Protein AF-A0A316LTL0-F1 (afdb_monomer_lite)

Sequence (83 aa):
MPVIKDTRYTQLQEKPWGELLLLAYAEGYAPTAYLCTGIYPDTQTYGPVIRLQPQKSDEIHYTTEEPDSYWLRSLIEKYMPEF

Radius of gyration: 18.65 Å; chains: 1; bounding box: 38×32×52 Å

pLDDT: mean 77.05, std 9.71, range [46.72, 92.38]

Structure (mmCIF, N/CA/C/O backbone):
data_AF-A0A316LTL0-F1
#
_entry.id   AF-A0A316LTL0-F1
#
loop_
_atom_site.group_PDB
_atom_site.id
_atom_site.type_symb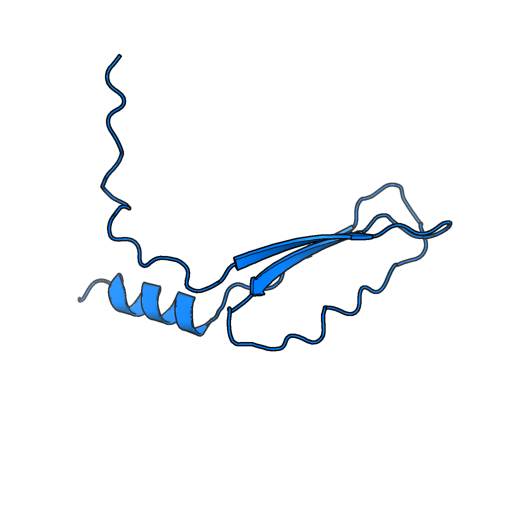ol
_atom_site.label_atom_id
_atom_site.label_alt_id
_atom_site.label_comp_id
_atom_site.label_asym_id
_atom_site.label_entity_id
_atom_site.label_seq_id
_atom_site.pdbx_PDB_ins_code
_atom_site.Cartn_x
_atom_site.Cartn_y
_atom_site.Cartn_z
_atom_site.occupancy
_atom_site.B_iso_or_equiv
_atom_site.auth_seq_id
_atom_site.auth_comp_id
_atom_site.auth_asym_id
_atom_site.auth_atom_id
_atom_site.pdbx_PDB_model_num
ATOM 1 N N . MET A 1 1 ? -17.125 -1.378 -33.476 1.00 46.72 1 MET A N 1
ATOM 2 C CA . MET A 1 1 ? -16.018 -0.405 -33.609 1.00 46.72 1 MET A CA 1
ATOM 3 C C . MET A 1 1 ? -14.717 -1.111 -33.272 1.00 46.72 1 MET A C 1
ATOM 5 O O . MET A 1 1 ? -14.744 -1.898 -32.332 1.00 46.72 1 MET A O 1
ATOM 9 N N . PRO A 1 2 ? -13.621 -0.906 -34.020 1.00 69.25 2 PRO A N 1
ATOM 10 C CA . PRO A 1 2 ? -12.341 -1.502 -33.656 1.00 69.25 2 PRO A CA 1
ATOM 11 C C . PRO A 1 2 ? -11.823 -0.856 -32.364 1.00 69.25 2 PRO A C 1
ATOM 13 O O . PRO A 1 2 ? -11.816 0.367 -32.236 1.00 69.25 2 PRO A O 1
ATOM 16 N N . VAL A 1 3 ? -11.410 -1.681 -31.402 1.00 64.75 3 VAL A N 1
ATOM 17 C CA . VAL A 1 3 ? -10.713 -1.217 -30.198 1.00 64.75 3 VAL A CA 1
ATOM 18 C C . VAL A 1 3 ? -9.260 -0.968 -30.593 1.00 64.75 3 VAL A C 1
ATOM 20 O O . VAL A 1 3 ? -8.493 -1.910 -30.782 1.00 64.75 3 VAL A O 1
ATOM 23 N N . ILE A 1 4 ? -8.893 0.300 -30.774 1.00 74.19 4 ILE A N 1
ATOM 24 C CA . ILE A 1 4 ? -7.504 0.700 -31.012 1.00 74.19 4 ILE A CA 1
ATOM 25 C C . ILE A 1 4 ? -6.810 0.697 -29.650 1.00 74.19 4 ILE A C 1
ATOM 27 O O . ILE A 1 4 ? -7.109 1.530 -28.796 1.00 74.19 4 ILE A O 1
ATOM 31 N N . LYS A 1 5 ? -5.928 -0.279 -29.422 1.00 56.91 5 LYS A N 1
ATOM 32 C CA . LYS A 1 5 ? -5.154 -0.374 -28.182 1.00 56.91 5 LYS A CA 1
ATOM 33 C C . LYS A 1 5 ? -4.133 0.763 -28.168 1.00 56.91 5 LYS A C 1
ATOM 35 O O . LYS A 1 5 ? -3.322 0.864 -29.083 1.00 56.91 5 LYS A O 1
ATOM 40 N N . ASP A 1 6 ? -4.196 1.621 -27.158 1.00 61.66 6 ASP A N 1
ATOM 41 C CA . ASP A 1 6 ? -3.219 2.689 -26.970 1.00 61.66 6 ASP A CA 1
ATOM 42 C C . ASP A 1 6 ? -1.851 2.080 -26.636 1.00 61.66 6 ASP A C 1
ATOM 44 O O . ASP A 1 6 ? -1.646 1.523 -25.557 1.00 61.66 6 ASP A O 1
ATOM 48 N N . THR A 1 7 ? -0.928 2.134 -27.594 1.00 65.88 7 THR A N 1
ATOM 49 C CA . THR A 1 7 ? 0.412 1.549 -27.471 1.00 65.88 7 THR A CA 1
ATOM 50 C C . THR A 1 7 ? 1.449 2.522 -26.915 1.00 65.88 7 THR A C 1
ATOM 52 O O . THR A 1 7 ? 2.604 2.142 -26.700 1.00 65.88 7 THR A O 1
ATOM 55 N N . ARG A 1 8 ? 1.069 3.772 -26.619 1.00 64.31 8 ARG A N 1
ATOM 56 C CA . ARG A 1 8 ? 2.002 4.771 -26.066 1.00 64.31 8 ARG A CA 1
ATOM 57 C C . ARG A 1 8 ? 2.601 4.325 -24.733 1.00 64.31 8 ARG A C 1
ATOM 59 O O . ARG A 1 8 ? 3.714 4.707 -24.397 1.00 64.31 8 ARG A O 1
ATOM 66 N N . TYR A 1 9 ? 1.886 3.459 -24.021 1.00 54.66 9 TYR A N 1
ATOM 67 C CA . TYR A 1 9 ? 2.272 2.952 -22.711 1.00 54.66 9 TYR A CA 1
ATOM 68 C C . TYR A 1 9 ? 2.693 1.478 -22.715 1.00 54.66 9 TYR A C 1
ATOM 70 O O . TYR A 1 9 ? 3.069 0.959 -21.671 1.00 54.66 9 TYR A O 1
ATOM 78 N N . THR A 1 10 ? 2.703 0.793 -23.869 1.00 60.19 10 THR A N 1
ATOM 79 C CA . THR A 1 10 ? 3.144 -0.622 -23.941 1.00 60.19 10 THR A CA 1
ATOM 80 C C . THR A 1 10 ? 4.628 -0.825 -23.629 1.00 60.19 10 THR A C 1
ATOM 82 O O . THR A 1 10 ? 5.047 -1.956 -23.427 1.00 60.19 10 THR A O 1
ATOM 85 N N . GLN A 1 11 ? 5.422 0.249 -23.607 1.00 61.34 11 GLN A N 1
ATOM 86 C CA . GLN A 1 11 ? 6.835 0.227 -23.215 1.00 61.34 11 GLN A CA 1
ATOM 87 C C . GLN A 1 11 ? 7.073 0.764 -21.796 1.00 61.34 11 GLN A C 1
ATOM 89 O O . GLN A 1 11 ? 8.234 0.897 -21.386 1.00 61.34 11 GLN A O 1
ATOM 94 N N . LEU A 1 12 ? 6.007 1.116 -21.057 1.00 64.31 12 LEU A N 1
ATOM 95 C CA . LEU A 1 12 ? 6.155 1.420 -19.639 1.00 64.31 12 LEU A CA 1
ATOM 96 C C . LEU A 1 12 ? 6.727 0.187 -18.959 1.00 64.31 12 LEU A C 1
ATOM 98 O O . LEU A 1 12 ? 6.268 -0.933 -19.179 1.00 64.31 12 LEU A O 1
ATOM 102 N N . GLN A 1 13 ? 7.769 0.411 -18.170 1.00 68.94 13 GLN A N 1
ATOM 103 C CA . GLN A 1 13 ? 8.366 -0.651 -17.389 1.00 68.94 13 GLN A CA 1
ATOM 104 C C . GLN A 1 13 ? 7.298 -1.214 -16.458 1.00 68.94 13 GLN A C 1
ATOM 106 O O . GLN A 1 13 ? 6.691 -0.467 -15.687 1.00 68.94 13 GLN A O 1
ATOM 111 N N . GLU A 1 14 ? 7.052 -2.519 -16.574 1.00 74.81 14 GLU A N 1
ATOM 112 C CA . GLU A 1 14 ? 6.093 -3.190 -15.714 1.00 74.81 14 GLU A CA 1
ATOM 113 C C . GLU A 1 14 ? 6.482 -2.977 -14.257 1.00 74.81 14 GLU A C 1
ATOM 115 O O . GLU A 1 14 ? 7.656 -2.915 -13.878 1.00 74.81 14 GLU A O 1
ATOM 120 N N . LYS A 1 15 ? 5.452 -2.816 -13.442 1.00 75.62 15 LYS A N 1
ATOM 121 C CA . LYS A 1 15 ? 5.590 -2.649 -12.013 1.00 75.62 15 LYS A CA 1
ATOM 122 C C . LYS A 1 15 ? 6.088 -3.976 -11.425 1.00 75.62 15 LYS A C 1
ATOM 124 O O . LYS A 1 15 ? 5.368 -4.966 -11.540 1.00 75.62 15 LYS A O 1
ATOM 129 N N . PRO A 1 16 ? 7.274 -4.030 -10.795 1.00 74.31 16 PRO A N 1
ATOM 130 C CA . PRO A 1 16 ? 7.849 -5.287 -10.306 1.00 74.31 16 PRO A CA 1
ATOM 131 C C . PRO A 1 16 ? 7.201 -5.787 -9.002 1.00 74.31 16 PRO A C 1
ATOM 133 O O . PRO A 1 16 ? 7.685 -6.738 -8.396 1.00 74.31 16 PRO A O 1
ATOM 136 N N . TRP A 1 17 ? 6.130 -5.132 -8.554 1.00 77.38 17 TRP A N 1
ATOM 137 C CA . TRP A 1 17 ? 5.449 -5.379 -7.291 1.00 77.38 17 TRP A CA 1
ATOM 138 C C . TRP A 1 17 ? 3.938 -5.539 -7.479 1.00 77.38 17 TRP A C 1
ATOM 140 O O . TRP A 1 17 ? 3.361 -5.076 -8.462 1.00 77.38 17 TRP A O 1
ATOM 150 N N . GLY A 1 18 ? 3.284 -6.187 -6.519 1.00 79.00 18 GLY A N 1
ATOM 151 C CA . GLY A 1 18 ? 1.832 -6.305 -6.404 1.00 79.00 18 GLY A CA 1
ATOM 152 C C . GLY A 1 18 ? 1.223 -5.287 -5.435 1.00 79.00 18 GLY A C 1
ATOM 153 O O . GLY A 1 18 ? 1.927 -4.583 -4.712 1.00 79.00 18 GLY A O 1
ATOM 154 N N . GLU A 1 19 ? -0.104 -5.220 -5.425 1.00 82.94 19 GLU A N 1
ATOM 155 C CA . GLU A 1 19 ? -0.899 -4.389 -4.510 1.00 82.94 19 GLU A CA 1
ATOM 156 C C . GLU A 1 19 ? -1.763 -5.265 -3.609 1.00 82.94 19 GLU A C 1
ATOM 158 O O . GLU A 1 19 ? -2.193 -6.349 -4.014 1.00 82.94 19 GLU A O 1
ATOM 163 N N . LEU A 1 20 ? -2.058 -4.769 -2.408 1.00 82.00 20 LEU A N 1
ATOM 164 C CA . LEU A 1 20 ? -2.964 -5.414 -1.465 1.00 82.00 20 LEU A CA 1
ATOM 165 C C . LEU A 1 20 ? -3.885 -4.380 -0.822 1.00 82.00 20 LEU A C 1
ATOM 167 O O . LEU A 1 20 ? -3.431 -3.375 -0.279 1.00 82.00 20 LEU A O 1
ATOM 171 N N . LEU A 1 21 ? -5.184 -4.676 -0.838 1.00 85.69 21 LEU A N 1
ATOM 172 C CA . LEU A 1 21 ? -6.191 -3.957 -0.068 1.00 85.69 21 LEU A CA 1
ATOM 173 C C . LEU A 1 21 ? -6.558 -4.776 1.171 1.00 85.69 21 LEU A C 1
ATOM 175 O O . LEU A 1 21 ? -7.030 -5.908 1.052 1.00 85.69 21 LEU A O 1
ATOM 179 N N . LEU A 1 22 ? -6.386 -4.184 2.350 1.00 87.00 22 LEU A N 1
ATOM 180 C CA . LEU A 1 22 ? -6.852 -4.737 3.619 1.00 87.00 22 LEU A CA 1
ATOM 181 C C . LEU A 1 22 ? -7.982 -3.871 4.169 1.00 87.00 22 LEU A C 1
ATOM 183 O O . LEU A 1 22 ? -7.851 -2.653 4.259 1.00 87.00 22 LEU A O 1
ATOM 187 N N . LEU A 1 23 ? -9.082 -4.508 4.563 1.00 90.19 23 LEU A N 1
ATOM 188 C CA . LEU A 1 23 ? -10.213 -3.856 5.216 1.00 90.19 23 LEU A CA 1
ATOM 189 C C . LEU A 1 23 ? -10.323 -4.393 6.644 1.00 90.19 23 LEU A C 1
ATOM 191 O O . LEU A 1 23 ? -10.418 -5.606 6.838 1.00 90.19 23 LEU A O 1
ATOM 195 N N . ALA A 1 24 ? -10.291 -3.506 7.636 1.00 88.25 24 ALA A N 1
ATOM 196 C CA . ALA A 1 24 ? -10.284 -3.864 9.050 1.00 88.25 24 ALA A CA 1
ATOM 197 C C . ALA A 1 24 ? -11.461 -3.225 9.799 1.00 88.25 24 ALA A C 1
ATOM 199 O O . ALA A 1 24 ? -11.725 -2.026 9.669 1.00 88.25 24 ALA A O 1
ATOM 200 N N . TYR A 1 25 ? -12.138 -4.044 10.611 1.00 90.12 25 TYR A N 1
ATOM 201 C CA . TYR A 1 25 ? -13.330 -3.673 11.373 1.00 90.12 25 TYR A CA 1
ATOM 202 C C . TYR A 1 25 ? -13.302 -4.314 12.763 1.00 90.12 25 TYR A C 1
ATOM 204 O O . TYR A 1 25 ? -12.957 -5.488 12.902 1.00 90.12 25 TYR A O 1
ATOM 212 N N . ALA A 1 26 ? -13.702 -3.551 13.779 1.00 90.81 26 ALA A N 1
ATOM 213 C CA . ALA A 1 26 ? -13.926 -4.027 15.141 1.00 90.81 26 ALA A CA 1
ATOM 214 C C . ALA A 1 26 ? -14.982 -3.144 15.825 1.00 90.81 26 ALA A C 1
ATOM 216 O O . ALA A 1 26 ? -15.075 -1.952 15.536 1.00 90.81 26 ALA A O 1
ATOM 217 N N . GLU A 1 27 ? -15.774 -3.715 16.733 1.00 92.38 27 GLU A N 1
ATOM 218 C CA . GLU A 1 27 ? -16.812 -2.973 17.458 1.00 92.38 27 GLU A CA 1
ATOM 219 C C . GLU A 1 27 ? -16.209 -1.833 18.297 1.00 92.38 27 GLU A C 1
ATOM 221 O O . GLU A 1 27 ? -15.245 -2.040 19.033 1.00 92.38 27 GLU A O 1
ATOM 226 N N . GLY A 1 28 ? -16.771 -0.624 18.179 1.00 91.44 28 GLY A N 1
ATOM 227 C CA . GLY A 1 28 ? -16.277 0.579 18.863 1.00 91.44 28 GLY A CA 1
ATOM 228 C C . GLY A 1 28 ? -15.085 1.270 18.182 1.00 91.44 28 GLY A C 1
ATOM 229 O O . GLY A 1 28 ? -14.584 2.274 18.698 1.00 91.44 28 GLY A O 1
ATOM 230 N N . TYR A 1 29 ? -14.640 0.776 17.023 1.00 91.81 29 TYR A N 1
ATOM 231 C CA . TYR A 1 29 ? -13.523 1.329 16.257 1.00 91.81 29 TYR A CA 1
ATOM 232 C C . TYR A 1 29 ? -13.949 1.792 14.859 1.00 91.81 29 TYR A C 1
ATOM 234 O O . TYR A 1 29 ? -14.836 1.212 14.238 1.00 91.81 29 TYR A O 1
ATOM 242 N N . ALA A 1 30 ? -13.282 2.828 14.345 1.00 89.88 30 ALA A N 1
ATOM 243 C CA . ALA A 1 30 ? -13.530 3.355 13.009 1.00 89.88 30 ALA A CA 1
ATOM 244 C C . ALA A 1 30 ? -13.103 2.345 11.918 1.00 89.88 30 ALA A C 1
ATOM 246 O O . ALA A 1 30 ? -11.974 1.834 11.974 1.00 89.88 30 ALA A O 1
ATOM 247 N N . PRO A 1 31 ? -13.951 2.084 10.902 1.00 90.38 31 PRO A N 1
ATOM 248 C CA . PRO A 1 31 ? -13.569 1.329 9.714 1.00 90.38 31 PRO A CA 1
ATOM 249 C C . PRO A 1 31 ? -12.276 1.851 9.096 1.00 90.38 31 PRO A C 1
ATOM 251 O O . PRO A 1 31 ? -12.143 3.049 8.840 1.00 90.38 31 PRO A O 1
ATOM 254 N N . THR A 1 32 ? -11.327 0.949 8.846 1.00 88.56 32 THR A N 1
ATOM 255 C CA . THR A 1 32 ? -10.023 1.328 8.296 1.00 88.56 32 THR A CA 1
ATOM 256 C C . THR A 1 32 ? -9.689 0.504 7.058 1.00 88.56 32 THR A C 1
ATOM 258 O O . THR A 1 32 ? -9.734 -0.727 7.089 1.00 88.56 32 THR A O 1
ATOM 261 N N . ALA A 1 33 ? -9.326 1.189 5.975 1.00 88.94 33 ALA A N 1
ATOM 262 C CA . ALA A 1 33 ? -8.780 0.596 4.762 1.00 88.94 33 ALA A CA 1
ATOM 263 C C . ALA A 1 33 ? -7.265 0.839 4.689 1.00 88.94 33 ALA A C 1
ATOM 265 O O . ALA A 1 33 ? -6.789 1.957 4.877 1.00 88.94 33 ALA A O 1
ATOM 266 N N . TYR A 1 34 ? -6.493 -0.199 4.392 1.00 86.12 34 TYR A N 1
ATOM 267 C CA . TYR A 1 34 ? -5.056 -0.093 4.169 1.00 86.12 34 TYR A CA 1
ATOM 268 C C . TYR A 1 34 ? -4.737 -0.521 2.744 1.00 86.12 34 TYR A C 1
ATOM 270 O O . TYR A 1 34 ? -5.022 -1.657 2.355 1.00 86.12 34 TYR A O 1
ATOM 278 N N . LEU A 1 35 ? -4.166 0.397 1.970 1.00 84.06 35 LEU A N 1
ATOM 279 C CA . LEU A 1 35 ? -3.693 0.136 0.621 1.00 84.06 35 LEU A CA 1
ATOM 280 C C . LEU A 1 35 ? -2.170 0.003 0.662 1.00 84.06 35 LEU A C 1
ATOM 282 O O . LEU A 1 35 ? -1.446 0.994 0.774 1.00 84.06 35 LEU A O 1
ATOM 286 N N . CYS A 1 36 ? -1.709 -1.240 0.588 1.00 76.19 36 CYS A N 1
ATOM 287 C CA . CYS A 1 36 ? -0.298 -1.589 0.538 1.00 76.19 36 CYS A CA 1
ATOM 288 C C . CYS A 1 36 ? 0.155 -1.674 -0.923 1.00 76.19 36 CYS A C 1
ATOM 290 O O . CYS A 1 36 ? -0.510 -2.286 -1.771 1.00 76.19 36 CYS A O 1
ATOM 292 N N . THR A 1 37 ? 1.295 -1.052 -1.200 1.00 72.12 37 THR A N 1
ATOM 293 C CA . THR A 1 37 ? 1.974 -1.089 -2.497 1.00 72.12 37 THR A CA 1
ATOM 294 C C . THR A 1 37 ? 3.389 -1.618 -2.278 1.00 72.12 37 THR A C 1
ATOM 296 O O . THR A 1 37 ? 3.930 -1.483 -1.189 1.00 72.12 37 THR A O 1
ATOM 299 N N . GLY A 1 38 ? 4.001 -2.263 -3.273 1.00 73.94 38 GLY A N 1
ATOM 300 C CA . GLY A 1 38 ? 5.369 -2.773 -3.108 1.00 73.94 38 GLY A CA 1
ATOM 301 C C . GLY A 1 38 ? 5.472 -4.195 -2.541 1.00 73.94 38 GLY A C 1
ATOM 302 O O . GLY A 1 38 ? 6.453 -4.513 -1.876 1.00 73.94 38 GLY A O 1
ATOM 303 N N . ILE A 1 39 ? 4.494 -5.074 -2.794 1.00 75.50 39 ILE A N 1
ATOM 304 C CA . ILE A 1 39 ? 4.622 -6.501 -2.444 1.00 75.50 39 ILE A CA 1
ATOM 305 C C . ILE A 1 39 ? 5.473 -7.203 -3.502 1.00 75.50 39 ILE A C 1
ATOM 307 O O . ILE A 1 39 ? 5.069 -7.275 -4.663 1.00 75.50 39 ILE A O 1
ATOM 311 N N . TYR A 1 40 ? 6.624 -7.749 -3.109 1.00 76.88 40 TYR A N 1
ATOM 312 C CA . TYR A 1 40 ? 7.538 -8.443 -4.017 1.00 76.88 40 TYR A CA 1
ATOM 313 C C . TYR A 1 40 ? 7.487 -9.964 -3.797 1.00 76.88 40 TYR A C 1
ATOM 315 O O . TYR A 1 40 ? 7.324 -10.399 -2.658 1.00 76.88 40 TYR A O 1
ATOM 323 N N . PRO A 1 41 ? 7.651 -10.789 -4.850 1.00 71.25 41 PRO A N 1
ATOM 324 C CA . PRO A 1 41 ? 7.547 -12.250 -4.744 1.00 71.25 41 PRO A CA 1
ATOM 325 C C . PRO A 1 41 ? 8.489 -12.885 -3.711 1.00 71.25 41 PRO A C 1
ATOM 327 O O . PRO A 1 41 ? 8.115 -13.857 -3.060 1.00 71.25 41 PRO A O 1
ATOM 330 N N . ASP A 1 42 ? 9.684 -12.312 -3.543 1.00 77.50 42 ASP A N 1
ATOM 331 C CA . ASP A 1 42 ? 10.756 -12.877 -2.716 1.00 77.50 42 ASP A CA 1
ATOM 332 C C . ASP A 1 42 ? 10.965 -12.129 -1.387 1.00 77.50 42 ASP A C 1
ATOM 334 O O . ASP A 1 42 ? 11.912 -12.418 -0.651 1.00 77.50 42 ASP A O 1
ATOM 338 N N . THR A 1 43 ? 10.106 -11.158 -1.047 1.00 68.44 43 THR A N 1
ATOM 339 C CA . THR A 1 43 ? 10.199 -10.445 0.234 1.00 68.44 43 THR A CA 1
ATOM 340 C C . THR A 1 43 ? 9.230 -11.030 1.250 1.00 68.44 43 THR A C 1
ATOM 342 O O . THR A 1 43 ? 8.012 -10.993 1.102 1.00 68.44 43 THR A O 1
ATOM 345 N N . GLN A 1 44 ? 9.777 -11.553 2.347 1.00 64.19 44 GLN A N 1
ATOM 346 C CA . GLN A 1 44 ? 8.965 -11.976 3.479 1.00 64.19 44 GLN A CA 1
ATOM 347 C C . GLN A 1 44 ? 8.549 -10.732 4.269 1.00 64.19 44 GLN A C 1
ATOM 349 O O . GLN A 1 44 ? 9.294 -10.222 5.106 1.00 64.19 44 GLN A O 1
ATOM 354 N N . THR A 1 45 ? 7.375 -10.190 3.959 1.00 64.44 45 THR A N 1
ATOM 355 C CA . THR A 1 45 ? 6.829 -9.045 4.688 1.00 64.44 45 THR A CA 1
ATOM 356 C C . THR A 1 45 ? 6.148 -9.549 5.957 1.00 64.44 45 THR A C 1
ATOM 358 O O . THR A 1 45 ? 5.181 -10.310 5.897 1.00 64.44 45 THR A O 1
ATOM 361 N N . TYR A 1 46 ? 6.621 -9.117 7.127 1.00 65.81 46 TYR A N 1
ATOM 362 C CA . TYR A 1 46 ? 5.773 -9.148 8.316 1.00 65.81 46 TYR A CA 1
ATOM 363 C C . TYR A 1 46 ? 4.654 -8.141 8.048 1.00 65.81 46 TYR A C 1
ATOM 365 O O . TYR A 1 46 ? 4.927 -6.949 7.928 1.00 65.81 46 TYR A O 1
ATOM 373 N N . GLY A 1 47 ? 3.435 -8.641 7.827 1.00 65.44 47 GLY A N 1
ATOM 374 C CA . GLY A 1 47 ? 2.302 -7.826 7.385 1.00 65.44 47 GLY A CA 1
ATOM 375 C C . GLY A 1 47 ? 2.073 -6.585 8.261 1.00 65.44 47 GLY A C 1
ATOM 376 O O . GLY A 1 47 ? 2.491 -6.556 9.424 1.00 65.44 47 GLY A O 1
ATOM 377 N N . PRO A 1 48 ? 1.409 -5.550 7.722 1.00 71.50 48 PRO A N 1
ATOM 378 C CA . PRO A 1 48 ? 1.276 -4.272 8.406 1.00 71.50 48 PRO A CA 1
ATOM 379 C C . PRO A 1 48 ? 0.521 -4.430 9.731 1.00 71.50 48 PRO A C 1
ATOM 381 O O . PRO A 1 48 ? -0.518 -5.088 9.810 1.00 71.50 48 PRO A O 1
ATOM 384 N N . VAL A 1 49 ? 1.020 -3.782 10.787 1.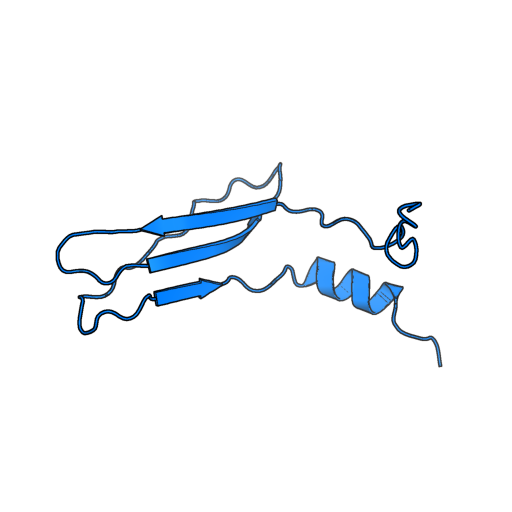00 77.31 49 VAL A N 1
ATOM 385 C CA . VAL A 1 49 ? 0.284 -3.660 12.051 1.00 77.31 49 VAL A CA 1
ATOM 386 C C . VAL A 1 49 ? -0.764 -2.562 11.890 1.00 77.31 49 VAL A C 1
ATOM 388 O O . VAL A 1 49 ? -0.446 -1.374 11.943 1.00 77.31 49 VAL A O 1
ATOM 391 N N . ILE A 1 50 ? -2.024 -2.958 11.716 1.00 80.44 50 ILE A N 1
ATOM 392 C CA . ILE A 1 50 ? -3.143 -2.020 11.583 1.00 80.44 50 ILE A CA 1
ATOM 393 C C . ILE A 1 50 ? -3.571 -1.546 12.976 1.00 80.44 50 ILE A C 1
ATOM 395 O O . ILE A 1 50 ? -4.039 -2.330 13.802 1.00 80.44 50 ILE A O 1
ATOM 399 N N . ARG A 1 51 ? -3.418 -0.245 13.247 1.00 82.75 51 ARG A N 1
ATOM 400 C CA . ARG A 1 51 ? -3.892 0.390 14.485 1.00 82.75 51 ARG A CA 1
ATOM 401 C C . ARG A 1 51 ? -5.244 1.044 14.237 1.00 82.75 51 ARG A C 1
ATOM 403 O O . ARG A 1 51 ? -5.321 2.059 13.553 1.00 82.75 51 ARG A O 1
ATOM 410 N N . LEU A 1 52 ? -6.292 0.476 14.823 1.00 87.38 52 LEU A N 1
ATOM 411 C CA . LEU A 1 52 ? -7.633 1.043 14.752 1.00 87.38 52 LEU A CA 1
ATOM 412 C C . LEU A 1 52 ? -7.792 2.190 15.752 1.00 87.38 52 LEU A C 1
ATOM 414 O O . LEU A 1 52 ? -7.315 2.117 16.888 1.00 87.38 52 LEU A O 1
ATOM 418 N N . GLN A 1 53 ? -8.485 3.245 15.333 1.00 86.88 53 GLN A N 1
ATOM 419 C CA . GLN A 1 53 ? -8.834 4.363 16.205 1.00 86.88 53 GLN A CA 1
ATOM 420 C C . GLN A 1 53 ? -10.259 4.186 16.742 1.00 86.88 53 GLN A C 1
ATOM 422 O O . GLN A 1 53 ? -11.110 3.681 16.008 1.00 86.88 53 GLN A O 1
ATOM 427 N N . PRO A 1 54 ? -10.548 4.591 17.994 1.00 90.38 54 PRO A N 1
ATOM 428 C CA . PRO A 1 54 ? -11.916 4.609 18.504 1.00 90.38 54 PRO A CA 1
ATOM 429 C C . PRO A 1 54 ? -12.827 5.420 17.583 1.00 90.38 54 PRO A C 1
ATOM 431 O O . PRO A 1 54 ? -12.432 6.494 17.119 1.00 90.38 54 PRO A O 1
ATOM 434 N N . GLN A 1 55 ? -14.033 4.919 17.327 1.00 87.31 55 GLN A N 1
ATOM 435 C CA . GLN A 1 55 ? -14.973 5.575 16.423 1.00 87.31 55 GLN A CA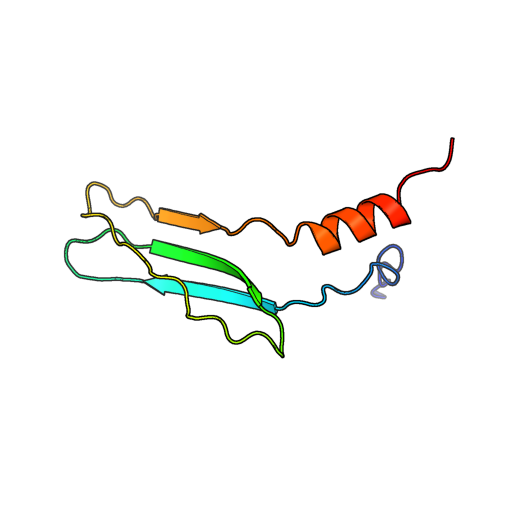 1
ATOM 436 C C . GLN A 1 55 ? -15.458 6.898 17.036 1.00 87.31 55 GLN A C 1
ATOM 438 O O . GLN A 1 55 ? -16.092 6.913 18.091 1.00 87.31 55 GLN A O 1
ATOM 443 N N . LYS A 1 56 ? -15.120 8.019 16.389 1.00 82.12 56 LYS A N 1
ATOM 444 C CA . LYS A 1 56 ? -15.561 9.375 16.774 1.00 82.12 56 LYS A CA 1
ATOM 445 C C . LYS A 1 56 ? -16.512 10.003 15.750 1.00 82.12 56 LYS A C 1
ATOM 447 O O . LYS A 1 56 ? -17.236 10.932 16.091 1.00 82.12 56 LYS A O 1
ATOM 452 N N . SER A 1 57 ? -16.495 9.494 14.522 1.00 77.56 57 SER A N 1
ATOM 453 C CA . SER A 1 57 ? -17.349 9.857 13.392 1.00 77.56 57 SER A CA 1
ATOM 454 C C . SER A 1 57 ? -17.537 8.620 12.502 1.00 77.56 57 SER A C 1
ATOM 456 O O . SER A 1 57 ? -16.858 7.608 12.693 1.00 77.56 57 SER A O 1
ATOM 458 N N . ASP A 1 58 ? -18.438 8.705 11.523 1.00 74.94 58 ASP A N 1
ATOM 459 C CA . ASP A 1 58 ? -18.633 7.673 10.491 1.00 74.94 58 ASP A CA 1
ATOM 460 C C . ASP A 1 58 ? -17.646 7.807 9.316 1.00 74.94 58 ASP A C 1
ATOM 462 O O . ASP A 1 58 ? -17.853 7.239 8.242 1.00 74.94 58 ASP A O 1
ATOM 466 N N . GLU A 1 59 ? -16.570 8.580 9.484 1.00 78.06 59 GLU A N 1
ATOM 467 C CA . GLU A 1 59 ? -15.554 8.733 8.448 1.00 78.06 59 GLU A CA 1
ATOM 468 C C . GLU A 1 59 ? -14.730 7.451 8.292 1.00 78.06 59 GLU A C 1
ATOM 470 O O . GLU A 1 59 ? -14.294 6.827 9.261 1.00 78.06 59 GLU A O 1
ATOM 475 N N . ILE A 1 60 ? -14.492 7.066 7.037 1.00 77.12 60 ILE A N 1
ATOM 476 C CA . ILE A 1 60 ? -13.626 5.938 6.702 1.00 77.12 60 ILE A CA 1
ATOM 477 C C . ILE A 1 60 ? -12.184 6.426 6.742 1.00 77.12 60 ILE A C 1
ATOM 479 O O . ILE A 1 60 ? -11.796 7.321 5.988 1.00 77.12 60 ILE A O 1
ATOM 483 N N . HIS A 1 61 ? -11.371 5.801 7.586 1.00 80.50 61 HIS A N 1
ATOM 484 C CA . HIS A 1 61 ? -9.939 6.053 7.594 1.00 80.50 61 HIS A CA 1
ATOM 485 C C . HIS A 1 61 ? -9.264 5.207 6.520 1.00 80.50 61 HIS A C 1
ATOM 487 O O . HIS A 1 61 ? -9.530 4.010 6.396 1.00 80.50 61 HIS A O 1
ATOM 493 N N . TYR A 1 62 ? -8.359 5.814 5.758 1.00 79.50 62 TYR A N 1
ATOM 494 C CA . TYR A 1 62 ? -7.515 5.081 4.828 1.00 79.50 62 TYR A CA 1
ATOM 495 C C . TYR A 1 62 ? -6.047 5.461 4.992 1.00 79.50 62 TYR A C 1
ATOM 497 O O . TYR A 1 62 ? -5.708 6.580 5.373 1.00 79.50 62 TYR A O 1
ATOM 505 N N . THR A 1 63 ? -5.159 4.508 4.732 1.00 76.19 63 THR A N 1
ATOM 506 C CA . THR A 1 63 ? -3.712 4.740 4.697 1.00 76.19 63 THR A CA 1
ATOM 507 C C . THR A 1 63 ? -3.143 4.110 3.437 1.00 76.19 63 THR A C 1
ATOM 509 O O . THR A 1 63 ? -3.526 2.999 3.068 1.00 76.19 63 THR A O 1
ATOM 512 N N . THR A 1 64 ? -2.253 4.839 2.773 1.00 73.69 64 THR A N 1
ATOM 513 C CA . THR A 1 64 ? -1.566 4.419 1.551 1.00 73.69 64 THR A CA 1
ATOM 514 C C . THR A 1 64 ? -0.070 4.405 1.812 1.00 73.69 64 THR A C 1
ATOM 516 O O . THR A 1 64 ? 0.460 5.385 2.338 1.00 73.69 64 THR A O 1
ATOM 519 N N . GLU A 1 65 ? 0.613 3.331 1.434 1.00 73.62 65 GLU A N 1
ATOM 520 C CA . GLU A 1 65 ? 2.077 3.350 1.383 1.00 73.62 65 GLU A CA 1
ATOM 521 C C . GLU A 1 65 ? 2.561 4.144 0.170 1.00 73.62 65 GLU A C 1
ATOM 523 O O . GLU A 1 65 ? 1.920 4.149 -0.884 1.00 73.62 65 GLU A O 1
ATOM 528 N N . GLU A 1 66 ? 3.686 4.838 0.335 1.00 70.50 66 GLU A N 1
ATOM 529 C CA . GLU A 1 66 ? 4.338 5.506 -0.784 1.00 70.50 66 GLU A CA 1
ATOM 530 C C . GLU A 1 66 ? 4.860 4.466 -1.788 1.00 70.50 66 GLU A C 1
ATOM 532 O O . GLU A 1 66 ? 5.330 3.398 -1.385 1.00 70.50 66 GLU A O 1
ATOM 537 N N . PRO A 1 67 ? 4.799 4.762 -3.096 1.00 68.50 67 PRO A N 1
ATOM 538 C CA . PRO A 1 67 ? 5.370 3.892 -4.115 1.00 68.50 67 PRO A CA 1
ATOM 539 C C . PRO A 1 67 ? 6.883 3.713 -3.927 1.00 68.50 67 PRO A C 1
ATOM 541 O O . PRO A 1 67 ? 7.585 4.610 -3.460 1.00 68.50 67 PRO A O 1
ATOM 544 N N . ASP A 1 68 ? 7.396 2.561 -4.366 1.00 74.94 68 ASP A N 1
ATOM 545 C CA . ASP A 1 68 ? 8.815 2.220 -4.263 1.00 74.94 68 ASP A CA 1
ATOM 546 C C . ASP A 1 68 ? 9.725 3.293 -4.894 1.00 74.94 68 ASP A C 1
ATOM 548 O O . ASP A 1 68 ? 9.640 3.603 -6.089 1.00 74.94 68 ASP A O 1
ATOM 552 N N . SER A 1 69 ? 10.616 3.858 -4.074 1.00 77.25 69 SER A N 1
ATOM 553 C CA . SER A 1 69 ? 11.480 4.975 -4.469 1.00 77.25 69 SER A CA 1
ATOM 554 C C . SER A 1 69 ? 12.525 4.596 -5.523 1.00 77.25 69 SER A C 1
ATOM 556 O O . SER A 1 69 ? 12.898 5.443 -6.339 1.00 77.25 69 SER A O 1
ATOM 558 N N . TYR A 1 70 ? 12.975 3.338 -5.561 1.00 73.50 70 TYR A N 1
ATOM 559 C CA . TYR A 1 70 ? 13.936 2.861 -6.555 1.00 73.50 70 TYR A CA 1
ATOM 560 C C . TYR A 1 70 ? 13.269 2.695 -7.923 1.00 73.50 70 TYR A C 1
ATOM 562 O O . TYR A 1 70 ? 13.805 3.152 -8.935 1.00 73.50 70 TYR A O 1
ATOM 570 N N . TRP A 1 71 ? 12.061 2.128 -7.957 1.00 78.81 71 TRP A N 1
ATOM 571 C CA . TRP A 1 71 ? 11.256 2.052 -9.174 1.00 78.81 71 TRP A CA 1
ATOM 572 C C . TRP A 1 71 ? 10.916 3.447 -9.707 1.00 78.81 71 TRP A C 1
ATOM 574 O O . TRP A 1 71 ? 11.162 3.717 -10.885 1.00 78.81 71 TRP A O 1
ATOM 584 N N . LEU A 1 72 ? 10.449 4.361 -8.846 1.00 81.75 72 LEU A N 1
ATOM 585 C CA . LEU A 1 72 ? 10.197 5.754 -9.233 1.00 81.75 72 LEU A CA 1
ATOM 586 C C . LEU A 1 72 ? 11.441 6.417 -9.828 1.00 81.75 72 LEU A C 1
ATOM 588 O O . LEU A 1 72 ? 11.361 7.050 -10.881 1.00 81.75 72 LEU A O 1
ATOM 592 N N . ARG A 1 73 ? 12.599 6.237 -9.190 1.00 81.94 73 ARG A N 1
ATOM 593 C CA . ARG A 1 73 ? 13.869 6.765 -9.689 1.00 81.94 73 ARG A CA 1
ATOM 594 C C . ARG A 1 73 ? 14.235 6.181 -11.053 1.00 81.94 73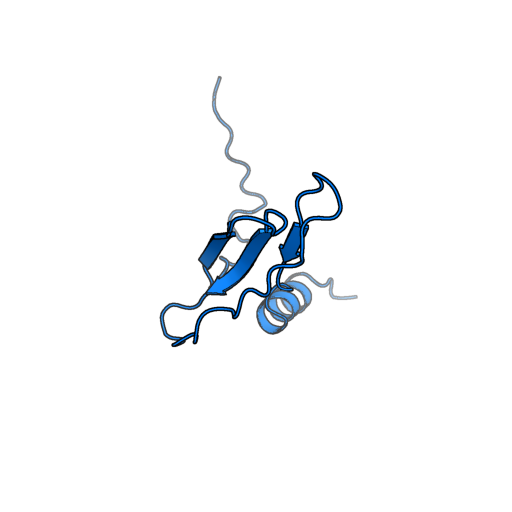 ARG A C 1
ATOM 596 O O . ARG A 1 73 ? 14.614 6.945 -11.933 1.00 81.94 73 ARG A O 1
ATOM 603 N N . SER A 1 74 ? 14.060 4.875 -11.254 1.00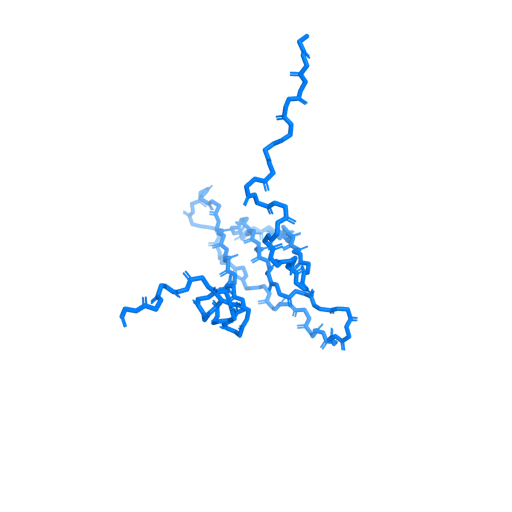 79.31 74 SER A N 1
ATOM 604 C CA . SER A 1 74 ? 14.340 4.223 -12.542 1.00 79.31 74 SER A CA 1
ATOM 605 C C . SER A 1 74 ? 13.464 4.765 -13.677 1.00 79.31 74 SER A C 1
ATOM 607 O O . SER A 1 74 ? 13.940 4.951 -14.795 1.00 79.31 74 SER A O 1
ATOM 609 N N . LEU A 1 75 ? 12.197 5.088 -13.388 1.00 82.88 75 LEU A N 1
ATOM 610 C CA . LEU A 1 75 ? 11.312 5.731 -14.356 1.00 82.88 75 LEU A CA 1
ATOM 611 C C . LEU A 1 75 ? 11.776 7.150 -14.671 1.00 82.88 75 LEU A C 1
ATOM 613 O O . LEU A 1 75 ? 11.829 7.524 -15.840 1.00 82.88 75 LEU A O 1
ATOM 617 N N . ILE A 1 76 ? 12.121 7.930 -13.644 1.00 87.12 76 ILE A N 1
ATOM 618 C CA . ILE A 1 76 ? 12.625 9.292 -13.833 1.00 87.12 76 ILE A CA 1
ATOM 619 C C . ILE A 1 76 ? 13.888 9.252 -14.694 1.00 87.12 76 ILE A C 1
ATOM 621 O O . ILE A 1 76 ? 13.919 9.911 -15.721 1.00 87.12 76 ILE A O 1
ATOM 625 N N . GLU A 1 77 ? 14.882 8.433 -14.353 1.00 84.69 77 GLU A N 1
ATOM 626 C CA . GLU A 1 77 ? 16.126 8.302 -15.127 1.00 84.69 77 GLU A CA 1
ATOM 627 C C . GLU A 1 77 ? 15.869 7.869 -16.580 1.00 84.69 77 GLU A C 1
ATOM 629 O O . GLU A 1 77 ? 16.496 8.393 -17.495 1.00 84.69 77 GLU A O 1
ATOM 634 N N . LYS A 1 78 ? 14.915 6.959 -16.815 1.00 80.44 78 LYS A N 1
ATOM 635 C CA . LYS A 1 78 ? 14.588 6.457 -18.158 1.00 80.44 78 LYS A CA 1
ATOM 636 C C . LYS A 1 78 ? 13.857 7.473 -19.039 1.00 80.44 78 LYS A C 1
ATOM 638 O O . LYS A 1 78 ? 14.023 7.445 -20.257 1.00 80.44 78 LYS A O 1
ATOM 643 N N . TYR A 1 79 ? 12.995 8.299 -18.452 1.00 83.75 79 TYR A N 1
ATOM 644 C CA . TYR A 1 79 ? 12.113 9.208 -19.194 1.00 83.75 79 TYR A CA 1
ATOM 645 C C . TYR A 1 79 ? 12.499 10.686 -19.058 1.00 83.75 79 TY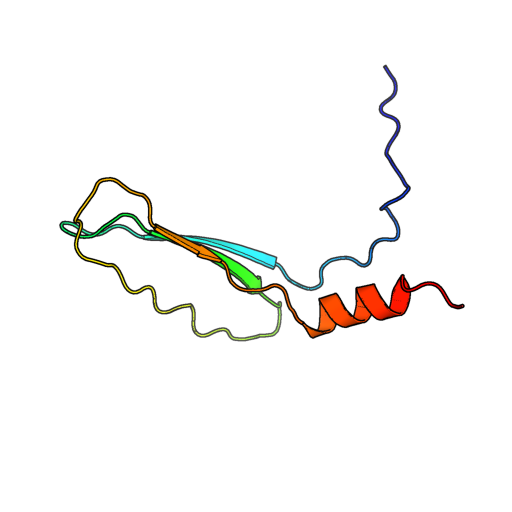R A C 1
ATOM 647 O O . TYR A 1 79 ? 11.856 11.535 -19.678 1.00 83.75 79 TYR A O 1
ATOM 655 N N . MET A 1 80 ? 13.526 11.012 -18.269 1.00 85.69 80 MET A N 1
ATOM 656 C CA . MET A 1 80 ? 14.052 12.369 -18.163 1.00 85.69 80 MET A CA 1
ATOM 657 C C . MET A 1 80 ? 14.676 12.782 -19.507 1.00 85.69 80 MET A C 1
ATOM 659 O O . MET A 1 80 ? 15.536 12.067 -20.017 1.00 85.69 80 MET A O 1
ATOM 663 N N . PRO A 1 81 ? 14.265 13.918 -20.097 1.00 82.00 81 PRO A N 1
ATOM 664 C CA . PRO A 1 81 ? 14.879 14.418 -21.322 1.00 82.00 81 PRO A CA 1
ATOM 665 C C . PRO A 1 81 ? 16.358 14.751 -21.096 1.00 82.00 81 PRO A C 1
ATOM 667 O O . PRO A 1 81 ? 16.693 15.421 -20.118 1.00 82.00 81 PRO A O 1
ATOM 670 N N . GLU A 1 82 ? 17.229 14.330 -22.012 1.00 77.56 82 GLU A N 1
ATOM 671 C CA . GLU A 1 82 ? 18.594 14.857 -22.084 1.00 77.56 82 GLU A CA 1
ATOM 672 C C . GLU A 1 82 ? 18.530 16.262 -22.707 1.00 77.56 82 GLU A C 1
ATOM 674 O O . GLU A 1 82 ? 17.979 16.433 -23.798 1.00 77.56 82 GLU A O 1
ATOM 679 N N . PHE A 1 83 ? 19.016 17.268 -21.978 1.00 60.41 83 PHE A N 1
ATOM 680 C CA . PHE A 1 83 ? 19.109 18.661 -22.431 1.00 60.41 83 PHE A CA 1
ATOM 681 C C . PHE A 1 83 ? 20.476 18.952 -23.049 1.00 60.41 83 PHE A C 1
ATOM 683 O O . PHE A 1 83 ? 21.483 18.443 -22.504 1.00 60.41 83 PHE A O 1
#

Foldseek 3Di:
DDDDDPCPCVPPDDDQWDWDWDWDDDPQWATEIEIEIGHHPPDDDPDDDDDTDGDPDNDYHYDYDDYDPVSVVVVCVVPPDDD

Secondary structure (DSSP, 8-state):
-------TTTTSPPPSSEEEEEEE--TTB--EEEEEEEE-TT---------PPB-SSSPPEEEEPPPPHHHHHHHHHHHSPP-